Protein AF-A0A2S2R2D7-F1 (afdb_monomer)

Sequence (102 aa):
MESMPSEKNKTILIIKGYKFRFHKMLQGEVQRWTCCKNSCKCYFKLFSDNVMLKNCNEHNHEKCDEKILNRQKISNAVKRKAVDDVSIRSSTIFTGTNKKLQ

Structure (mmCIF, N/CA/C/O backbone):
data_AF-A0A2S2R2D7-F1
#
_entry.id   AF-A0A2S2R2D7-F1
#
loop_
_atom_site.group_PDB
_atom_site.id
_atom_site.type_symbol
_atom_site.label_atom_id
_atom_site.label_alt_id
_atom_site.label_comp_id
_atom_site.label_asym_id
_atom_site.label_entity_id
_atom_site.label_seq_id
_atom_site.pdbx_PDB_ins_code
_atom_site.Cartn_x
_atom_site.Cartn_y
_atom_site.Cartn_z
_atom_site.occupancy
_atom_site.B_iso_or_equiv
_atom_site.auth_seq_id
_atom_site.auth_comp_id
_atom_site.auth_asym_id
_atom_site.auth_atom_id
_atom_site.pdbx_PDB_model_num
ATOM 1 N N . MET A 1 1 ? -6.502 3.434 -7.726 1.00 68.25 1 MET A N 1
ATOM 2 C CA . MET A 1 1 ? -5.485 2.938 -6.773 1.00 68.25 1 MET A CA 1
ATOM 3 C C . MET A 1 1 ? -5.599 1.432 -6.781 1.00 68.25 1 MET A C 1
ATOM 5 O O . MET A 1 1 ? -6.704 0.943 -6.595 1.00 68.25 1 MET A O 1
ATOM 9 N N . GLU A 1 2 ? -4.530 0.706 -7.082 1.00 82.81 2 GLU A N 1
ATOM 10 C CA . GLU A 1 2 ? -4.608 -0.754 -7.063 1.00 82.81 2 GLU A CA 1
ATOM 11 C C . GLU A 1 2 ? -4.251 -1.266 -5.670 1.00 82.81 2 GLU A C 1
ATOM 13 O O . GLU A 1 2 ? -3.310 -0.775 -5.039 1.00 82.81 2 GLU A O 1
ATOM 18 N N . SER A 1 3 ? -4.988 -2.261 -5.193 1.00 85.31 3 SER A N 1
ATOM 19 C CA . SER A 1 3 ? -4.659 -2.988 -3.976 1.00 85.31 3 SER A CA 1
ATOM 20 C C . SER A 1 3 ? -4.377 -4.446 -4.317 1.00 85.31 3 SER A C 1
ATOM 22 O O . SER A 1 3 ? -4.946 -5.022 -5.243 1.00 85.31 3 SER A O 1
ATOM 24 N N . MET A 1 4 ? -3.450 -5.047 -3.583 1.00 85.44 4 MET A N 1
ATOM 25 C CA . MET A 1 4 ? -3.248 -6.484 -3.596 1.00 85.44 4 MET A CA 1
ATOM 26 C C . MET A 1 4 ? -3.055 -6.973 -2.166 1.00 85.44 4 MET A C 1
ATOM 28 O O . MET A 1 4 ? -2.420 -6.303 -1.353 1.00 85.44 4 MET A O 1
ATOM 32 N N . PRO A 1 5 ? -3.556 -8.153 -1.825 1.00 83.38 5 PRO A N 1
ATOM 33 C CA . PRO A 1 5 ? -3.282 -8.738 -0.528 1.00 83.38 5 PRO A CA 1
ATOM 34 C C . PRO A 1 5 ? -1.877 -9.360 -0.500 1.00 83.38 5 PRO A C 1
ATOM 36 O O . PRO A 1 5 ? -1.397 -9.921 -1.484 1.00 83.38 5 PRO A O 1
ATOM 39 N N . SER A 1 6 ? -1.215 -9.255 0.647 1.00 83.50 6 SER A N 1
ATOM 40 C CA . SER A 1 6 ? 0.060 -9.893 0.972 1.00 83.50 6 SER A CA 1
ATOM 41 C C . SER A 1 6 ? -0.107 -11.407 1.151 1.00 83.50 6 SER A C 1
ATOM 43 O O . SER A 1 6 ? -1.226 -11.907 1.259 1.00 83.50 6 SER A O 1
ATOM 45 N N . GLU A 1 7 ? 1.006 -12.134 1.269 1.00 76.25 7 GLU 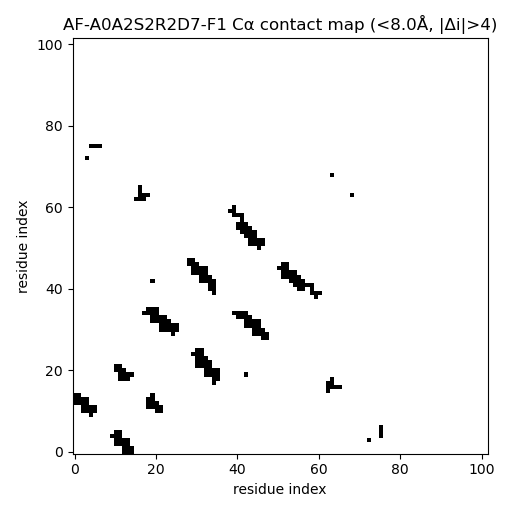A N 1
ATOM 46 C CA . GLU A 1 7 ? 1.010 -13.560 1.631 1.00 76.25 7 GLU A CA 1
ATOM 47 C C . GLU A 1 7 ? 0.328 -13.812 2.981 1.00 76.25 7 GLU A C 1
ATOM 49 O O . GLU A 1 7 ? -0.357 -14.810 3.153 1.00 76.25 7 GLU A O 1
ATOM 54 N N . LYS A 1 8 ? 0.440 -12.861 3.919 1.00 78.19 8 LYS A N 1
ATOM 55 C CA . LYS A 1 8 ? -0.235 -12.902 5.230 1.00 78.19 8 LYS A CA 1
ATOM 56 C C . LYS A 1 8 ? -1.636 -12.276 5.213 1.00 78.19 8 LYS A C 1
ATOM 58 O O . LYS A 1 8 ? -2.097 -11.788 6.239 1.00 78.19 8 LYS A O 1
ATOM 63 N N . ASN A 1 9 ? -2.258 -12.171 4.040 1.00 76.38 9 ASN A N 1
ATOM 64 C CA . ASN A 1 9 ? -3.581 -11.573 3.830 1.00 76.38 9 ASN A CA 1
ATOM 65 C C . ASN A 1 9 ? -3.736 -10.097 4.259 1.00 76.38 9 ASN A C 1
ATOM 67 O O . ASN A 1 9 ? -4.845 -9.594 4.392 1.00 76.38 9 ASN A O 1
ATOM 71 N N . LYS A 1 10 ? -2.627 -9.370 4.437 1.00 84.81 10 LYS A N 1
ATOM 72 C CA . LYS A 1 10 ? -2.636 -7.925 4.722 1.00 84.81 10 LYS A CA 1
ATOM 73 C C . LYS A 1 10 ? -2.712 -7.117 3.431 1.00 84.81 10 LYS A C 1
ATOM 75 O O . LYS A 1 10 ? -1.963 -7.406 2.503 1.00 84.81 10 LYS A O 1
ATOM 80 N N . THR A 1 11 ? -3.534 -6.077 3.378 1.00 88.81 11 THR A N 1
ATOM 81 C CA . THR A 1 11 ? -3.651 -5.212 2.195 1.00 88.81 11 THR A CA 1
ATOM 82 C C . THR A 1 11 ? -2.351 -4.452 1.912 1.00 88.81 11 THR A C 1
ATOM 84 O O . THR A 1 11 ? -1.758 -3.840 2.803 1.00 88.81 11 THR A O 1
ATOM 87 N N . ILE A 1 12 ? -1.912 -4.487 0.656 1.00 90.75 12 ILE A N 1
ATOM 88 C CA . ILE A 1 12 ? -0.798 -3.716 0.101 1.00 90.75 12 ILE A CA 1
ATOM 89 C C . ILE A 1 12 ? -1.369 -2.813 -0.988 1.00 90.75 12 ILE A C 1
ATOM 91 O O . ILE A 1 12 ? -2.091 -3.276 -1.866 1.00 90.75 12 ILE A O 1
ATOM 95 N N . LEU A 1 13 ? -1.016 -1.534 -0.955 1.00 89.69 13 LEU A N 1
ATOM 96 C CA . LEU A 1 13 ? -1.412 -0.565 -1.973 1.00 89.69 13 LEU A CA 1
ATOM 97 C C . LEU A 1 13 ? -0.281 -0.367 -2.978 1.00 89.69 13 LEU A C 1
ATOM 99 O O . LEU A 1 13 ? 0.887 -0.264 -2.596 1.00 89.69 13 LEU A O 1
ATOM 103 N N . ILE A 1 14 ? -0.631 -0.315 -4.260 1.00 88.19 14 ILE A N 1
ATOM 104 C CA . ILE A 1 14 ? 0.291 -0.048 -5.362 1.00 88.19 14 ILE A CA 1
ATOM 105 C C . ILE A 1 14 ? -0.029 1.339 -5.915 1.00 88.19 14 ILE A C 1
ATOM 107 O O . ILE A 1 14 ? -1.121 1.597 -6.425 1.00 88.19 14 ILE A O 1
ATOM 111 N N . ILE A 1 15 ? 0.940 2.246 -5.806 1.00 85.69 15 ILE A N 1
ATOM 112 C CA . ILE A 1 15 ? 0.815 3.630 -6.271 1.00 85.69 15 ILE A CA 1
ATOM 113 C C . ILE A 1 15 ? 2.032 3.947 -7.126 1.00 85.69 15 ILE A C 1
ATOM 115 O O . ILE A 1 15 ? 3.158 3.921 -6.632 1.00 85.69 15 ILE A O 1
ATOM 119 N N . LYS A 1 16 ? 1.815 4.258 -8.410 1.00 82.88 16 LYS A N 1
ATOM 120 C CA . LYS A 1 16 ? 2.885 4.622 -9.360 1.00 82.88 16 LYS A CA 1
ATOM 121 C C . LYS A 1 16 ? 4.042 3.597 -9.412 1.00 82.88 16 LYS A C 1
ATOM 123 O O . LYS A 1 16 ? 5.198 3.986 -9.559 1.00 82.88 16 LYS A O 1
ATOM 128 N N . GLY A 1 17 ? 3.738 2.304 -9.251 1.00 83.50 17 GLY A N 1
ATOM 129 C CA . GLY A 1 17 ? 4.726 1.211 -9.246 1.00 83.50 17 GLY A CA 1
ATOM 130 C C . GLY A 1 17 ? 5.417 0.952 -7.898 1.00 83.50 17 GLY A C 1
ATOM 131 O O . GLY A 1 17 ? 6.273 0.072 -7.799 1.00 83.50 17 GLY A O 1
ATOM 132 N N . TYR A 1 18 ? 5.042 1.677 -6.840 1.00 88.06 18 TYR A N 1
ATOM 133 C CA . TYR A 1 18 ? 5.567 1.487 -5.489 1.00 88.06 18 TYR A CA 1
ATOM 134 C C . TYR A 1 18 ? 4.565 0.771 -4.591 1.00 88.06 18 TYR A C 1
ATOM 136 O O . TYR A 1 18 ? 3.369 1.062 -4.613 1.00 88.06 18 TYR A O 1
ATOM 144 N N . LYS A 1 19 ? 5.074 -0.149 -3.766 1.00 89.88 19 LYS A N 1
ATOM 145 C CA . LYS A 1 19 ? 4.285 -0.906 -2.791 1.00 89.88 19 LYS A CA 1
ATOM 146 C C . LYS A 1 19 ? 4.282 -0.211 -1.439 1.00 89.88 19 LYS A C 1
ATOM 148 O O . LYS A 1 19 ? 5.347 0.103 -0.899 1.00 89.88 19 LYS A O 1
ATOM 153 N N . PHE A 1 20 ? 3.095 -0.067 -0.872 1.00 90.19 20 PHE A N 1
ATOM 154 C CA . PHE A 1 20 ? 2.877 0.497 0.448 1.00 90.19 20 PHE A CA 1
ATOM 155 C C . PHE A 1 20 ? 2.108 -0.472 1.332 1.00 90.19 20 PHE A C 1
ATOM 157 O O . PHE A 1 20 ? 1.133 -1.091 0.908 1.00 90.19 20 PHE A O 1
ATOM 164 N N . ARG A 1 21 ? 2.544 -0.575 2.582 1.00 91.56 21 ARG A N 1
ATOM 165 C CA . ARG A 1 21 ? 1.897 -1.364 3.625 1.00 91.56 21 ARG A CA 1
ATOM 166 C C . ARG A 1 21 ? 1.243 -0.446 4.640 1.00 91.56 21 ARG A C 1
ATOM 168 O O . ARG A 1 21 ? 1.755 0.638 4.932 1.00 91.56 21 ARG A O 1
ATOM 175 N N . PHE A 1 22 ? 0.139 -0.912 5.207 1.00 91.69 22 PHE A N 1
ATOM 176 C CA . PHE A 1 22 ? -0.462 -0.254 6.352 1.00 91.69 22 PHE A CA 1
ATOM 177 C C . PHE A 1 22 ? 0.531 -0.270 7.517 1.00 91.69 22 PHE A C 1
ATOM 179 O O . PHE A 1 22 ? 1.111 -1.313 7.833 1.00 91.69 22 PHE A O 1
ATOM 186 N N . HIS A 1 23 ? 0.746 0.893 8.126 1.00 91.62 23 HIS A N 1
ATOM 187 C CA . HIS A 1 23 ? 1.615 1.030 9.287 1.00 91.62 23 HIS A CA 1
ATOM 188 C C . HIS A 1 23 ? 0.795 1.199 10.564 1.00 91.62 23 HIS A C 1
ATOM 190 O O . HIS A 1 23 ? 0.918 0.380 11.469 1.00 91.62 23 HIS A O 1
ATOM 196 N N . LYS A 1 24 ? -0.021 2.259 10.652 1.00 91.50 24 LYS A N 1
ATOM 197 C CA . LYS A 1 24 ? -0.890 2.509 11.812 1.00 91.50 24 LYS A CA 1
ATOM 198 C C . LYS A 1 24 ? -2.018 3.486 11.497 1.00 91.50 24 LYS A C 1
ATOM 200 O O . LYS A 1 24 ? -1.893 4.292 10.574 1.00 91.50 24 LYS A O 1
ATOM 205 N N . MET A 1 25 ? -3.056 3.462 12.326 1.00 91.75 25 MET A N 1
ATOM 206 C CA . MET A 1 25 ? -4.031 4.546 12.422 1.00 91.75 25 MET A CA 1
ATOM 207 C C . MET A 1 25 ? -3.456 5.694 13.255 1.00 91.75 25 MET A C 1
ATOM 209 O O . MET A 1 25 ? -2.762 5.470 14.248 1.00 91.75 25 MET A O 1
ATOM 213 N N . LEU A 1 26 ? -3.694 6.921 12.809 1.00 88.69 26 LEU A N 1
ATOM 214 C CA . LEU A 1 26 ? -3.438 8.154 13.547 1.00 88.69 26 LEU A CA 1
ATOM 215 C C . LEU A 1 26 ? -4.766 8.700 14.091 1.00 88.69 26 LEU A C 1
ATOM 217 O O . LEU A 1 26 ? -5.840 8.213 13.742 1.00 88.69 26 LEU A O 1
ATOM 221 N N . GLN A 1 27 ? -4.678 9.723 14.939 1.00 86.31 27 GLN A N 1
ATOM 222 C CA . GLN A 1 27 ? -5.844 10.435 15.455 1.00 86.31 27 GLN A CA 1
ATOM 223 C C . GLN A 1 27 ? -6.653 11.062 14.306 1.00 86.31 27 GLN A C 1
ATOM 225 O O . GLN A 1 27 ? -6.067 11.539 13.333 1.00 86.31 27 GLN A O 1
ATOM 230 N N . GLY A 1 28 ? -7.984 11.041 14.424 1.00 84.56 28 GLY A N 1
ATOM 231 C CA . GLY A 1 28 ? -8.895 11.549 13.392 1.00 84.56 28 GLY A CA 1
ATOM 232 C C . GLY A 1 28 ? -9.057 10.618 12.187 1.00 84.56 28 GLY A C 1
ATOM 233 O O . GLY A 1 28 ? -9.133 11.101 11.067 1.0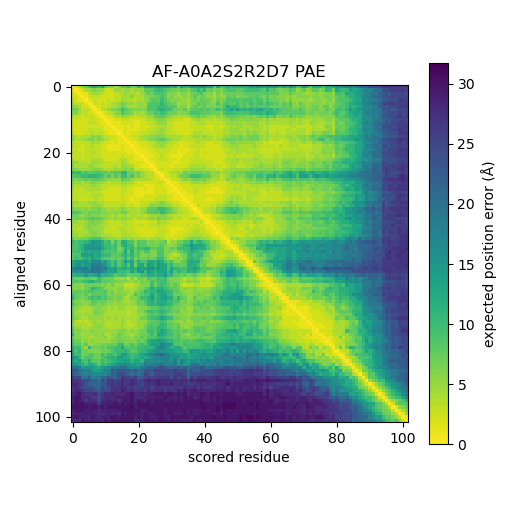0 84.56 28 GLY A O 1
ATOM 234 N N . GLU A 1 29 ? -9.031 9.295 12.403 1.00 85.50 29 GLU A N 1
ATOM 235 C CA . GLU A 1 29 ? -9.260 8.274 11.359 1.00 85.50 29 GLU A CA 1
ATOM 236 C C . GLU A 1 29 ? -8.285 8.331 10.168 1.00 85.50 29 GLU A C 1
ATOM 238 O O . GLU A 1 29 ? -8.543 7.824 9.076 1.00 85.50 29 GLU A O 1
ATOM 243 N N . VAL A 1 30 ? -7.091 8.889 10.383 1.00 89.06 30 VAL A N 1
ATOM 244 C CA . VAL A 1 30 ? -6.084 9.021 9.326 1.00 89.06 30 VAL A CA 1
ATOM 245 C C . VAL A 1 30 ? -5.184 7.791 9.273 1.00 89.06 30 VAL A C 1
ATOM 247 O O . VAL A 1 30 ? -4.412 7.513 10.195 1.00 89.06 30 VAL A O 1
ATOM 250 N N . GLN A 1 31 ? -5.223 7.041 8.176 1.00 91.56 31 GLN A N 1
ATOM 251 C CA . GLN A 1 31 ? -4.377 5.865 7.978 1.00 91.56 31 GLN A CA 1
ATOM 252 C C . GLN A 1 31 ? -3.000 6.267 7.471 1.00 91.56 31 GLN A C 1
ATOM 254 O O . GLN A 1 31 ? -2.857 6.910 6.433 1.00 91.56 31 GLN A O 1
ATOM 259 N N . ARG A 1 32 ? -1.951 5.836 8.172 1.00 90.94 32 ARG A N 1
ATOM 260 C CA . ARG A 1 32 ? -0.570 6.000 7.722 1.00 90.94 32 ARG A CA 1
ATOM 261 C C . ARG A 1 32 ? -0.098 4.743 7.002 1.00 90.94 32 ARG A C 1
ATOM 263 O O . ARG A 1 32 ?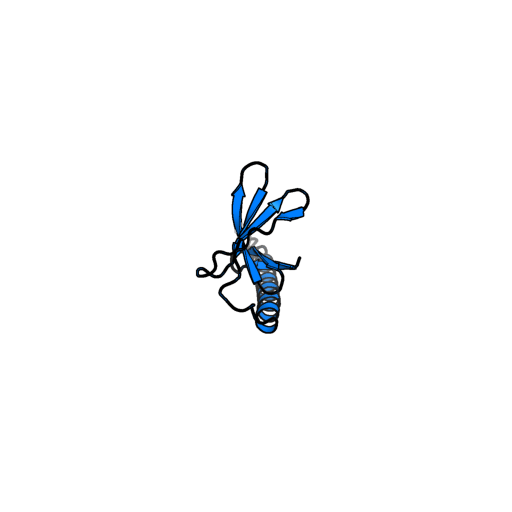 -0.055 3.660 7.590 1.00 90.94 32 ARG A O 1
ATOM 270 N N . TRP A 1 33 ? 0.358 4.929 5.770 1.00 91.81 33 TRP A N 1
ATOM 271 C CA . TRP A 1 33 ? 0.894 3.882 4.906 1.00 91.81 33 TRP A CA 1
ATOM 272 C C . TRP A 1 33 ? 2.362 4.160 4.595 1.00 91.81 33 TRP A C 1
ATOM 274 O O . TRP A 1 33 ? 2.721 5.283 4.246 1.00 91.81 33 TRP A O 1
ATOM 284 N N . THR A 1 34 ? 3.226 3.158 4.732 1.00 91.56 34 THR A N 1
ATOM 285 C CA . THR A 1 34 ? 4.678 3.286 4.520 1.00 91.56 34 THR A CA 1
ATOM 286 C C . THR A 1 34 ? 5.134 2.400 3.377 1.00 91.56 34 THR A C 1
ATOM 288 O O . THR A 1 34 ? 4.500 1.387 3.080 1.00 91.56 34 THR A O 1
ATOM 291 N N . CYS A 1 35 ? 6.221 2.773 2.706 1.00 90.88 35 CYS A N 1
ATOM 292 C CA . CYS A 1 35 ? 6.789 1.923 1.670 1.00 90.88 35 CYS A CA 1
ATOM 293 C C . CYS A 1 35 ? 7.166 0.546 2.244 1.00 90.88 35 CYS A C 1
ATOM 295 O O . CYS A 1 35 ? 7.631 0.424 3.379 1.00 90.88 35 CYS A O 1
ATOM 297 N N . CYS A 1 36 ? 6.972 -0.510 1.455 1.00 88.25 36 CYS A N 1
ATOM 298 C CA . CYS A 1 36 ? 7.342 -1.867 1.856 1.00 88.25 36 CYS A CA 1
ATOM 299 C C . CYS A 1 36 ? 8.863 -2.080 1.948 1.00 88.25 36 CYS A C 1
ATOM 301 O O . CYS A 1 36 ? 9.293 -3.037 2.588 1.00 88.25 36 CYS A O 1
ATOM 303 N N . LYS A 1 37 ? 9.677 -1.236 1.299 1.00 87.69 37 LYS A N 1
ATOM 304 C CA . LYS A 1 37 ? 11.140 -1.341 1.331 1.00 87.69 37 LYS A CA 1
ATOM 305 C C . LYS A 1 37 ? 11.673 -0.684 2.608 1.00 87.69 37 LYS A C 1
ATOM 307 O O . LYS A 1 37 ? 11.479 0.507 2.803 1.00 87.69 37 LYS A O 1
ATOM 312 N N . ASN A 1 38 ? 12.389 -1.434 3.450 1.00 82.44 38 ASN A N 1
ATOM 313 C CA . ASN A 1 38 ? 12.906 -0.922 4.731 1.00 82.44 38 ASN A CA 1
ATOM 314 C C . ASN A 1 38 ? 13.882 0.259 4.588 1.00 82.44 38 ASN A C 1
ATOM 316 O O . ASN A 1 38 ? 13.930 1.111 5.467 1.00 82.44 38 ASN A O 1
ATOM 320 N N . SER A 1 39 ? 14.642 0.329 3.490 1.00 84.12 39 SER A N 1
ATOM 321 C CA . SER A 1 39 ? 15.536 1.460 3.210 1.00 84.12 39 SER A CA 1
ATOM 322 C C . SER A 1 39 ? 14.778 2.735 2.833 1.00 84.12 39 SER A C 1
ATOM 324 O O . SER A 1 39 ? 15.360 3.817 2.835 1.00 84.12 39 SER A O 1
ATOM 326 N N . CYS A 1 40 ? 13.491 2.626 2.504 1.00 86.25 40 CYS A N 1
ATOM 327 C CA . CYS A 1 40 ? 12.679 3.713 1.999 1.00 86.25 40 CYS A CA 1
ATOM 328 C C . CYS A 1 40 ? 11.864 4.359 3.121 1.00 86.25 40 CYS A C 1
ATOM 330 O O . CYS A 1 40 ? 11.035 3.715 3.764 1.00 86.25 40 CYS A O 1
ATOM 332 N N . LYS A 1 41 ? 12.053 5.667 3.319 1.00 84.94 41 LYS A N 1
ATOM 333 C CA . LYS A 1 41 ? 11.306 6.456 4.313 1.00 84.94 41 LYS A CA 1
ATOM 334 C C . LYS A 1 41 ? 10.036 7.096 3.738 1.00 84.94 41 LYS A C 1
ATOM 336 O O . LYS A 1 41 ? 9.412 7.911 4.411 1.00 84.94 41 LYS A O 1
ATOM 341 N N . CYS A 1 42 ? 9.631 6.740 2.517 1.00 88.88 42 CYS A N 1
ATOM 342 C CA . CYS A 1 42 ? 8.405 7.248 1.907 1.00 88.88 42 CYS A CA 1
ATOM 343 C C . CYS A 1 42 ? 7.168 6.751 2.654 1.00 88.88 42 CYS A C 1
ATOM 345 O O . CYS A 1 42 ? 7.014 5.556 2.924 1.00 88.88 42 CYS A O 1
ATOM 347 N N . TYR A 1 43 ? 6.245 7.666 2.923 1.00 89.88 43 TYR A N 1
ATOM 348 C CA . TYR A 1 43 ? 4.937 7.351 3.472 1.00 89.88 43 TYR A CA 1
ATOM 349 C C . TYR A 1 43 ? 3.887 8.316 2.926 1.00 89.88 43 TYR A C 1
ATOM 351 O O . TYR A 1 43 ? 4.209 9.400 2.438 1.00 89.88 43 TYR A O 1
ATOM 359 N N . PHE A 1 44 ? 2.626 7.922 3.025 1.00 89.81 44 PHE A N 1
ATOM 360 C CA . PHE A 1 44 ? 1.489 8.794 2.768 1.00 89.81 44 PHE A CA 1
ATOM 361 C C . PHE A 1 44 ? 0.432 8.602 3.853 1.00 89.81 44 PHE A C 1
ATOM 363 O O . PHE A 1 44 ? 0.462 7.631 4.621 1.00 89.81 44 PHE A O 1
ATOM 370 N N . LYS A 1 45 ? -0.473 9.570 3.938 1.00 90.38 45 LYS A N 1
ATOM 371 C CA . LYS A 1 45 ? -1.634 9.535 4.820 1.00 90.38 45 LYS A CA 1
ATOM 372 C C . LYS A 1 45 ? -2.893 9.421 3.966 1.00 90.38 45 LYS A C 1
ATOM 374 O O . LYS A 1 45 ? -2.998 10.096 2.944 1.00 90.38 45 LYS A O 1
ATOM 379 N N . LEU A 1 46 ? -3.806 8.552 4.371 1.00 88.38 46 LEU A N 1
ATOM 380 C CA . LEU A 1 46 ? -5.109 8.351 3.751 1.00 88.38 46 LEU A CA 1
ATOM 381 C C . LEU A 1 46 ? -6.181 8.752 4.763 1.00 88.38 46 LEU A C 1
ATOM 383 O O . LEU A 1 46 ? -6.164 8.252 5.887 1.00 88.38 46 LEU A O 1
ATOM 387 N N . PHE A 1 47 ? -7.060 9.666 4.375 1.00 87.25 47 PHE A N 1
ATOM 388 C CA . PHE A 1 47 ? -8.192 10.120 5.184 1.00 87.25 47 PHE A CA 1
ATOM 389 C C . PHE A 1 47 ? -9.455 9.313 4.852 1.00 87.25 47 PHE A C 1
ATOM 391 O O . PHE A 1 47 ? -9.518 8.691 3.787 1.00 87.25 47 PHE A O 1
ATOM 398 N N . SER A 1 48 ? -10.455 9.349 5.739 1.0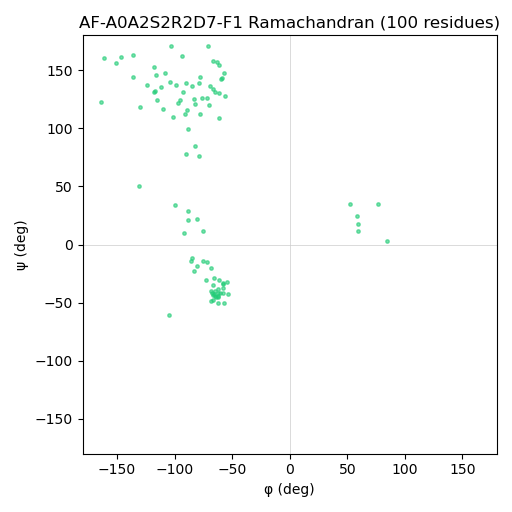0 78.25 48 SER A N 1
ATOM 399 C CA . SER A 1 48 ? -11.759 8.687 5.557 1.00 78.25 48 SER A CA 1
ATOM 400 C C . SER A 1 48 ? -12.447 9.094 4.246 1.00 78.25 48 SER A C 1
ATOM 402 O O . SER A 1 48 ? -13.044 8.257 3.576 1.00 78.25 48 SER A O 1
ATOM 404 N N . ASP A 1 49 ? -12.230 10.332 3.793 1.00 78.38 49 ASP A N 1
ATOM 405 C CA . ASP A 1 49 ? -12.767 10.873 2.534 1.00 78.38 49 ASP A CA 1
ATOM 406 C C . ASP A 1 49 ? -12.046 10.354 1.273 1.00 78.38 49 ASP A C 1
ATOM 408 O O . ASP A 1 49 ? -12.183 10.912 0.186 1.00 78.38 49 ASP A O 1
ATOM 412 N N . ASN A 1 50 ? -11.208 9.318 1.398 1.00 71.44 50 ASN A N 1
ATOM 413 C CA . ASN A 1 50 ? -10.313 8.809 0.351 1.00 71.44 50 ASN A CA 1
ATOM 414 C C . ASN A 1 50 ? -9.294 9.839 -0.176 1.00 71.44 50 ASN A C 1
ATOM 416 O O . ASN A 1 50 ? -8.593 9.586 -1.161 1.00 71.44 50 ASN A O 1
ATOM 420 N N . VAL A 1 51 ? -9.152 10.982 0.499 1.00 74.88 51 VAL A N 1
ATOM 421 C CA . VAL A 1 51 ? -8.139 11.987 0.178 1.00 74.88 51 VAL A CA 1
ATOM 422 C C . VAL A 1 51 ? -6.768 11.456 0.594 1.00 74.88 51 VAL A C 1
ATOM 424 O O . VAL A 1 51 ? -6.548 11.051 1.738 1.00 74.88 51 VAL A O 1
ATOM 427 N N . MET A 1 52 ? -5.825 11.445 -0.349 1.00 76.69 52 MET A N 1
ATOM 428 C CA . MET A 1 52 ? -4.454 10.999 -0.114 1.00 76.69 52 MET A CA 1
ATOM 429 C C . MET A 1 52 ? -3.528 12.205 0.048 1.00 76.69 52 MET A C 1
ATOM 431 O O . MET A 1 52 ? -3.197 12.876 -0.929 1.00 76.69 52 MET A O 1
ATOM 435 N N . LEU A 1 53 ? -3.034 12.439 1.265 1.00 75.06 53 LEU A N 1
ATOM 436 C CA . LEU A 1 53 ? -1.991 13.433 1.505 1.00 75.06 53 LEU A CA 1
ATOM 437 C C . LEU A 1 53 ? -0.614 12.770 1.390 1.00 75.06 53 LEU A C 1
ATOM 439 O O . LEU A 1 53 ? -0.222 11.906 2.187 1.00 75.06 53 LEU A O 1
ATOM 443 N N . LYS A 1 54 ? 0.124 13.164 0.353 1.00 68.75 54 LYS A N 1
ATOM 444 C CA . LYS A 1 54 ? 1.444 12.623 0.032 1.00 68.75 54 LYS A CA 1
ATOM 445 C C . LYS A 1 54 ? 2.530 13.412 0.770 1.00 68.75 54 LYS A C 1
ATOM 447 O O . LYS A 1 54 ? 2.971 14.444 0.290 1.00 68.75 54 LYS A O 1
ATOM 452 N N . ASN A 1 55 ? 3.018 12.888 1.893 1.00 68.25 55 ASN A N 1
ATOM 453 C CA . ASN A 1 55 ? 4.194 13.418 2.605 1.00 68.25 55 ASN A CA 1
ATOM 454 C C . ASN A 1 55 ? 5.467 12.614 2.286 1.00 68.25 55 ASN A C 1
ATOM 456 O O . ASN A 1 55 ? 6.304 12.390 3.162 1.00 68.25 55 ASN A O 1
ATOM 460 N N . CYS A 1 56 ? 5.606 12.104 1.059 1.00 66.00 56 CYS A N 1
ATOM 461 C CA . CYS A 1 56 ? 6.771 11.294 0.732 1.00 66.00 56 CYS A CA 1
ATOM 462 C C . CYS A 1 56 ? 8.008 12.182 0.533 1.00 66.00 56 CYS A C 1
ATOM 464 O O . CYS A 1 56 ? 8.016 13.051 -0.335 1.00 66.00 56 CYS A O 1
ATOM 466 N N . ASN A 1 57 ? 9.087 11.884 1.256 1.00 65.75 57 ASN A N 1
ATOM 467 C CA . ASN A 1 57 ? 10.427 12.161 0.736 1.00 65.75 57 ASN A CA 1
ATOM 468 C C . ASN A 1 57 ? 10.616 11.305 -0.527 1.00 65.75 57 ASN A C 1
ATOM 470 O O . ASN A 1 57 ? 9.891 10.329 -0.700 1.00 65.75 57 ASN A O 1
ATOM 474 N N . GLU A 1 58 ? 11.498 11.655 -1.449 1.00 76.88 58 GLU A N 1
ATOM 475 C CA . GLU A 1 58 ? 11.679 10.887 -2.689 1.00 76.88 58 GLU A CA 1
ATOM 476 C C . GLU A 1 58 ? 12.026 9.410 -2.422 1.00 76.88 58 GLU A C 1
ATOM 478 O O . GLU A 1 58 ? 12.652 9.064 -1.414 1.00 76.88 58 GLU A O 1
ATOM 483 N N . HIS A 1 59 ? 11.585 8.511 -3.309 1.00 82.56 59 HIS A N 1
ATOM 484 C CA . HIS A 1 59 ? 11.928 7.095 -3.198 1.00 82.56 59 HIS A CA 1
ATOM 485 C C . HIS A 1 59 ? 13.412 6.912 -3.517 1.00 82.56 59 HIS A C 1
ATOM 487 O O . HIS A 1 59 ? 13.839 7.164 -4.635 1.00 82.56 59 HIS A O 1
ATOM 493 N N . ASN A 1 60 ? 14.181 6.388 -2.564 1.00 83.75 60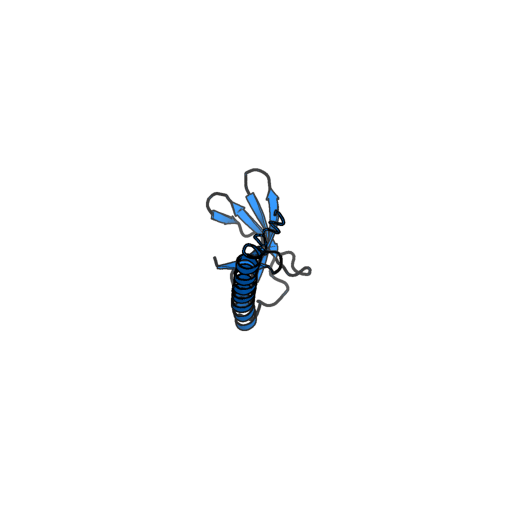 ASN A N 1
ATOM 494 C CA . ASN A 1 60 ? 15.591 6.031 -2.762 1.00 83.75 60 ASN A CA 1
ATOM 495 C C . ASN A 1 60 ? 15.793 4.675 -3.460 1.00 83.75 60 ASN A C 1
ATOM 497 O O . ASN A 1 60 ? 16.816 4.019 -3.276 1.00 83.75 60 ASN A O 1
ATOM 501 N N . HIS A 1 61 ? 14.782 4.202 -4.180 1.00 83.88 61 HIS A N 1
ATOM 502 C CA . HIS A 1 61 ? 14.828 2.936 -4.885 1.00 83.88 61 HIS A CA 1
ATOM 503 C C . HIS A 1 61 ? 13.934 2.982 -6.117 1.00 83.88 61 HIS A C 1
ATOM 505 O O . HIS A 1 61 ? 12.955 3.733 -6.189 1.00 83.88 61 HIS A O 1
ATOM 511 N N . GLU A 1 62 ? 14.257 2.116 -7.064 1.00 83.38 62 GLU A N 1
ATOM 512 C CA . GLU A 1 62 ? 13.481 1.951 -8.279 1.00 83.38 62 GLU A CA 1
ATOM 513 C C . GLU A 1 62 ? 12.092 1.370 -7.991 1.00 83.38 62 GLU A C 1
ATOM 515 O O . GLU A 1 62 ? 11.823 0.753 -6.946 1.00 83.38 62 GLU A O 1
ATOM 520 N N . LYS A 1 63 ? 11.185 1.608 -8.937 1.00 84.62 63 LYS A N 1
ATOM 521 C CA . LYS A 1 63 ? 9.840 1.031 -8.930 1.00 84.62 63 LYS A CA 1
ATOM 522 C C . LYS A 1 63 ? 9.937 -0.491 -9.001 1.00 84.62 63 LYS A C 1
ATOM 524 O O . LYS A 1 63 ? 10.903 -1.041 -9.521 1.00 84.62 63 LYS A O 1
ATOM 529 N N . CYS A 1 64 ? 8.925 -1.187 -8.489 1.00 81.69 64 CYS A N 1
ATOM 530 C CA . CYS A 1 64 ? 8.843 -2.616 -8.762 1.00 81.69 64 CYS A CA 1
ATOM 531 C C . CYS A 1 64 ? 8.512 -2.839 -10.237 1.00 81.69 64 CYS A C 1
ATOM 533 O O . CYS A 1 64 ? 7.605 -2.193 -10.757 1.00 81.69 64 CYS A O 1
ATOM 535 N N . ASP A 1 65 ? 9.203 -3.795 -10.858 1.00 84.44 65 ASP A N 1
ATOM 536 C CA . ASP A 1 65 ? 8.869 -4.271 -12.196 1.00 84.44 65 ASP A CA 1
ATOM 537 C C . ASP A 1 65 ? 7.409 -4.753 -12.225 1.00 84.44 65 ASP A C 1
ATOM 539 O O . ASP A 1 65 ? 6.971 -5.561 -11.392 1.00 84.44 65 ASP A O 1
ATOM 543 N N . GLU A 1 66 ? 6.651 -4.237 -13.188 1.00 83.38 66 GLU A N 1
ATOM 544 C CA . GLU A 1 66 ? 5.246 -4.567 -13.401 1.00 83.38 66 GLU A CA 1
ATOM 545 C C . GLU A 1 66 ? 5.047 -6.065 -13.633 1.00 83.38 66 GLU A C 1
ATOM 547 O O . GLU A 1 66 ? 4.074 -6.639 -13.138 1.00 83.38 66 GLU A O 1
ATOM 552 N N . LYS A 1 67 ? 6.001 -6.739 -14.287 1.00 83.00 67 LYS A N 1
ATOM 553 C CA . LYS A 1 67 ? 5.952 -8.194 -14.493 1.00 83.00 67 LYS A CA 1
ATOM 554 C C . LYS A 1 67 ? 5.974 -8.945 -13.164 1.00 83.00 67 LYS A C 1
ATOM 556 O O . LYS A 1 67 ? 5.208 -9.891 -12.967 1.00 83.00 67 LYS A O 1
ATOM 561 N N . ILE A 1 68 ? 6.806 -8.494 -12.224 1.00 83.25 68 ILE A N 1
ATOM 562 C CA . ILE A 1 68 ? 6.905 -9.082 -10.882 1.00 83.25 68 ILE A CA 1
ATOM 563 C C . ILE A 1 68 ? 5.611 -8.828 -10.101 1.00 83.25 68 ILE A C 1
ATOM 565 O O . ILE A 1 68 ? 5.107 -9.740 -9.439 1.00 83.25 68 ILE A O 1
ATOM 569 N N . LEU A 1 69 ? 5.044 -7.621 -10.197 1.00 83.62 69 LEU A N 1
ATOM 570 C CA . LEU A 1 69 ? 3.767 -7.288 -9.558 1.00 83.62 69 LEU A CA 1
ATOM 571 C C . LEU A 1 69 ? 2.618 -8.143 -10.110 1.00 83.62 69 LEU A C 1
ATOM 573 O O . LEU A 1 69 ? 1.853 -8.708 -9.329 1.00 83.62 69 LEU A O 1
ATOM 577 N N . ASN A 1 70 ? 2.533 -8.306 -11.430 1.00 84.19 70 ASN A N 1
ATOM 578 C CA . ASN A 1 70 ? 1.503 -9.116 -12.079 1.00 84.19 70 ASN A CA 1
ATOM 579 C C . ASN A 1 70 ? 1.630 -10.596 -11.712 1.00 84.19 70 ASN A C 1
ATOM 581 O O . ASN A 1 70 ? 0.643 -11.218 -11.315 1.00 84.19 70 ASN A O 1
ATOM 585 N N . ARG A 1 71 ? 2.851 -11.146 -11.719 1.00 85.38 71 ARG A N 1
ATOM 586 C CA . ARG A 1 71 ? 3.104 -12.510 -11.232 1.00 85.38 71 ARG A CA 1
ATOM 587 C C . ARG A 1 71 ? 2.661 -12.68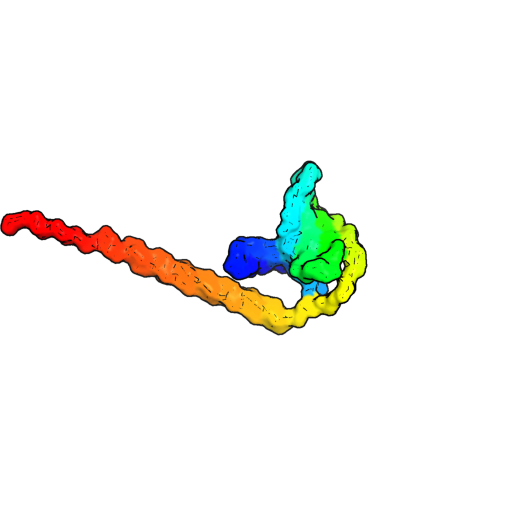0 -9.779 1.00 85.38 71 ARG A C 1
ATOM 589 O O . ARG A 1 71 ? 2.072 -13.704 -9.435 1.00 85.38 71 ARG A O 1
ATOM 596 N N . GLN A 1 72 ? 2.928 -11.691 -8.926 1.00 84.25 72 GLN A N 1
AT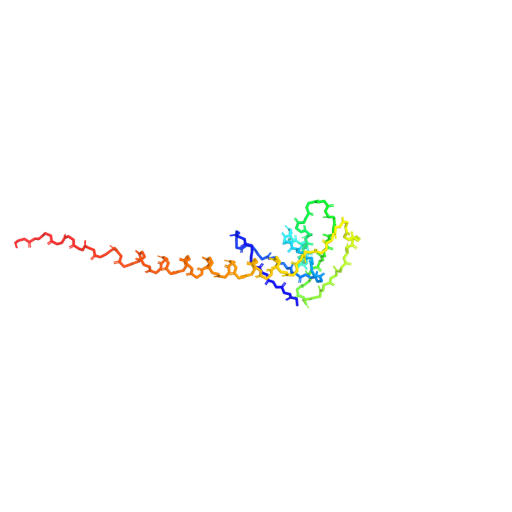OM 597 C CA . GLN A 1 72 ? 2.526 -11.726 -7.521 1.00 84.25 72 GLN A CA 1
ATOM 598 C C . GLN A 1 72 ? 0.998 -11.693 -7.363 1.00 84.25 72 GLN A C 1
ATOM 600 O O . GLN A 1 72 ? 0.464 -12.481 -6.583 1.00 84.25 72 GLN A O 1
ATOM 605 N N . LYS A 1 73 ? 0.291 -10.850 -8.130 1.00 83.19 73 LYS A N 1
ATOM 606 C CA . LYS A 1 73 ? -1.183 -10.818 -8.159 1.00 83.19 73 LYS A CA 1
ATOM 607 C C . LYS A 1 73 ? -1.756 -12.190 -8.531 1.00 83.19 73 LYS A C 1
ATOM 609 O O . LYS A 1 73 ? -2.579 -12.722 -7.787 1.00 83.19 73 LYS A O 1
ATOM 614 N N . ILE A 1 74 ? -1.264 -12.785 -9.619 1.00 83.56 74 ILE A N 1
ATOM 615 C CA . ILE A 1 74 ? -1.716 -14.096 -10.108 1.00 83.56 74 ILE A CA 1
ATOM 616 C C . ILE A 1 74 ? -1.431 -15.187 -9.070 1.00 83.56 74 ILE A C 1
ATOM 618 O O . ILE A 1 74 ? -2.333 -15.930 -8.690 1.00 83.56 74 ILE A O 1
ATOM 622 N N . SER A 1 75 ? -0.202 -15.259 -8.549 1.00 83.00 75 SER A N 1
ATOM 623 C CA . SER A 1 75 ? 0.169 -16.277 -7.557 1.00 83.00 75 SER A CA 1
ATOM 624 C C . SER A 1 75 ? -0.667 -16.170 -6.281 1.00 83.00 75 SER A C 1
ATOM 626 O O . SER A 1 75 ? -1.133 -17.186 -5.769 1.00 83.00 75 SER A O 1
ATOM 628 N N . ASN A 1 76 ? -0.916 -14.953 -5.791 1.00 82.31 76 ASN A N 1
ATOM 629 C CA . ASN A 1 76 ? -1.752 -14.745 -4.612 1.00 82.31 76 ASN A CA 1
ATOM 630 C C . ASN A 1 76 ? -3.217 -15.127 -4.866 1.00 82.31 76 ASN A C 1
ATOM 632 O O . ASN A 1 76 ? -3.865 -15.625 -3.950 1.00 82.31 76 ASN A O 1
ATOM 636 N N . ALA A 1 77 ? -3.742 -14.911 -6.074 1.00 79.88 77 ALA A N 1
ATOM 637 C CA . ALA A 1 77 ? -5.088 -15.347 -6.443 1.00 79.88 77 ALA A CA 1
ATOM 638 C C . ALA A 1 77 ? -5.199 -16.882 -6.480 1.00 79.88 77 ALA A C 1
ATOM 640 O O . ALA A 1 77 ? -6.095 -17.447 -5.857 1.00 79.88 77 ALA A O 1
ATOM 641 N N . VAL A 1 78 ? -4.248 -17.563 -7.131 1.00 79.25 78 VAL A N 1
ATOM 642 C CA . VAL A 1 78 ? -4.230 -19.034 -7.238 1.00 79.25 78 VAL A CA 1
ATOM 643 C C . VAL A 1 78 ? -4.093 -19.697 -5.867 1.00 79.25 78 VAL A C 1
ATOM 645 O O . VAL A 1 78 ? -4.833 -20.630 -5.564 1.00 79.25 78 VAL A O 1
ATOM 648 N N . LYS A 1 79 ? -3.193 -19.193 -5.009 1.00 77.00 79 LYS A N 1
ATOM 649 C CA . LYS A 1 79 ? -3.013 -19.720 -3.646 1.00 77.00 79 LYS A CA 1
ATOM 650 C C . LYS A 1 79 ? -4.304 -19.658 -2.824 1.00 77.00 79 LYS A C 1
ATOM 652 O O . LYS A 1 79 ? -4.557 -20.582 -2.065 1.00 77.00 79 LYS A O 1
ATOM 657 N N . ARG A 1 80 ? -5.123 -18.608 -2.976 1.00 71.12 80 ARG A N 1
ATOM 658 C CA . ARG A 1 80 ? -6.415 -18.518 -2.270 1.00 71.12 80 ARG A CA 1
ATOM 659 C C . ARG A 1 80 ? -7.410 -19.543 -2.768 1.00 71.12 80 ARG A C 1
ATOM 661 O O . ARG A 1 80 ? -7.928 -20.288 -1.954 1.00 71.12 80 ARG A O 1
ATOM 668 N N . LYS A 1 81 ? -7.572 -19.651 -4.089 1.00 72.81 81 LYS A N 1
ATOM 669 C CA . LYS A 1 81 ? -8.467 -20.649 -4.680 1.00 72.81 81 LYS A CA 1
ATOM 670 C C . LYS A 1 81 ? -8.138 -22.064 -4.188 1.00 72.81 81 LYS A C 1
ATOM 672 O O . LYS A 1 81 ? -9.033 -22.796 -3.799 1.00 72.81 81 LYS A O 1
ATOM 677 N N . ALA A 1 82 ? -6.850 -22.403 -4.110 1.00 67.25 82 ALA A N 1
ATOM 678 C CA . ALA A 1 82 ? -6.415 -23.692 -3.577 1.00 67.25 82 ALA A CA 1
ATOM 679 C C . ALA A 1 82 ? -6.740 -23.883 -2.081 1.00 67.25 82 ALA A C 1
ATOM 681 O O . ALA A 1 82 ? -7.130 -24.977 -1.683 1.00 67.25 82 ALA A O 1
ATOM 682 N N . VAL A 1 83 ? -6.578 -22.850 -1.245 1.00 70.50 83 VAL A N 1
ATOM 683 C CA . VAL A 1 83 ? -6.928 -22.916 0.188 1.00 70.50 83 VAL A CA 1
ATOM 684 C C . VAL A 1 83 ? -8.436 -23.069 0.379 1.00 70.50 83 VAL A C 1
ATOM 686 O O . VAL A 1 83 ? -8.862 -23.899 1.181 1.00 70.50 83 VAL A O 1
ATOM 689 N N . ASP A 1 84 ? -9.231 -22.319 -0.381 1.00 65.31 84 ASP A N 1
ATOM 690 C CA . ASP A 1 84 ? -10.690 -22.379 -0.324 1.00 65.31 84 ASP A CA 1
ATOM 691 C C . ASP A 1 84 ? -11.192 -23.769 -0.763 1.00 65.31 84 ASP A C 1
ATOM 693 O O . ASP A 1 84 ? -11.981 -24.392 -0.052 1.00 65.31 84 ASP A O 1
ATOM 697 N N . ASP A 1 85 ? -10.649 -24.321 -1.856 1.00 65.00 85 ASP A N 1
ATOM 698 C CA . ASP A 1 85 ? -10.987 -25.665 -2.352 1.00 65.00 85 ASP A CA 1
ATOM 699 C C . ASP A 1 85 ? -10.628 -26.778 -1.342 1.00 65.00 85 ASP A C 1
ATOM 701 O O . ASP A 1 85 ? -11.387 -27.736 -1.161 1.00 65.00 85 ASP A O 1
ATOM 705 N N . VAL A 1 86 ? -9.494 -26.661 -0.637 1.00 62.94 86 VAL A N 1
ATOM 706 C CA . VAL A 1 86 ? -9.112 -27.606 0.432 1.00 62.94 86 VAL A CA 1
ATOM 707 C C . VAL A 1 86 ? -10.045 -27.484 1.637 1.00 62.94 86 VAL A C 1
ATOM 709 O O . VAL A 1 86 ? -10.442 -28.505 2.205 1.00 62.94 86 VAL A O 1
ATOM 712 N N . SER A 1 87 ? -10.436 -26.262 2.009 1.00 59.16 87 SER A N 1
ATOM 713 C CA . SER A 1 87 ? -11.329 -26.027 3.148 1.00 59.16 87 SER A CA 1
ATOM 714 C C . SER A 1 87 ? -12.736 -26.591 2.930 1.00 59.16 87 SER A C 1
ATOM 716 O O . SER A 1 87 ? -13.389 -26.967 3.904 1.00 59.16 87 SER A O 1
ATOM 718 N N . ILE A 1 88 ? -13.209 -26.680 1.684 1.00 56.41 88 ILE A N 1
ATOM 719 C CA . ILE A 1 88 ? -14.507 -27.294 1.354 1.00 56.41 88 ILE A CA 1
ATOM 720 C C . ILE A 1 88 ? -14.449 -28.824 1.505 1.00 56.41 88 ILE A C 1
ATOM 722 O O . ILE A 1 88 ? -15.442 -29.454 1.863 1.00 56.41 88 ILE A O 1
ATOM 726 N N . ARG A 1 89 ? -13.286 -29.449 1.277 1.00 51.12 89 ARG A N 1
ATOM 727 C CA . ARG A 1 89 ? -13.151 -30.916 1.301 1.00 51.12 89 ARG A CA 1
ATOM 728 C C . ARG A 1 89 ? -13.026 -31.506 2.713 1.00 51.12 89 ARG A C 1
ATOM 730 O O . ARG A 1 89 ? -13.270 -32.698 2.885 1.00 51.12 89 ARG A O 1
ATOM 737 N N . SER A 1 90 ? -12.673 -30.712 3.729 1.00 48.38 90 SER A N 1
ATOM 738 C CA . SER A 1 90 ? -12.543 -31.203 5.113 1.00 48.38 90 SER A CA 1
ATOM 739 C C . SER A 1 90 ? -13.862 -31.258 5.889 1.00 48.38 90 SER A C 1
ATOM 741 O O . SER A 1 90 ? -13.972 -32.020 6.846 1.00 48.38 90 SER A O 1
ATOM 743 N N . SER A 1 91 ? -14.878 -30.483 5.504 1.00 46.94 91 SER A N 1
ATOM 744 C CA . SER A 1 91 ? -16.170 -30.446 6.209 1.00 46.94 91 SER A CA 1
ATOM 745 C C . SER A 1 91 ? -17.055 -31.671 5.939 1.00 46.94 91 SER A C 1
ATOM 747 O O . SER A 1 91 ? -17.982 -31.924 6.701 1.00 46.94 91 SER A O 1
ATOM 749 N N . THR A 1 92 ? -16.751 -32.487 4.923 1.00 45.00 92 THR A N 1
ATOM 750 C CA . THR A 1 92 ? -17.520 -33.708 4.607 1.00 45.00 92 THR A CA 1
ATOM 751 C C . THR A 1 92 ? -17.067 -34.947 5.400 1.00 45.00 92 THR A C 1
ATOM 753 O O . THR A 1 92 ? -17.787 -35.940 5.443 1.00 45.00 92 THR A O 1
ATOM 756 N N . ILE A 1 93 ? -15.901 -34.922 6.060 1.00 54.19 93 ILE A N 1
ATOM 757 C CA . ILE A 1 93 ? -15.294 -36.132 6.660 1.00 54.19 93 ILE A CA 1
ATOM 758 C C . ILE A 1 93 ? -15.838 -36.444 8.076 1.00 54.19 93 ILE A C 1
ATOM 760 O O . ILE A 1 93 ? -15.679 -37.556 8.571 1.00 54.19 93 ILE A O 1
ATOM 764 N N . PHE A 1 94 ? -16.581 -35.536 8.721 1.00 54.41 94 PHE A N 1
ATOM 765 C CA . PHE A 1 94 ? -17.106 -35.737 10.087 1.0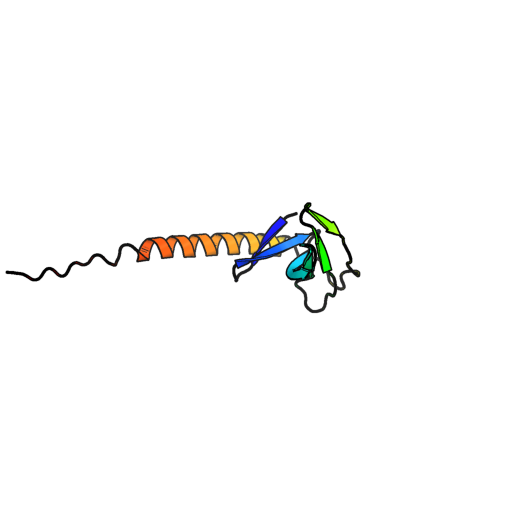0 54.41 94 PHE A CA 1
ATOM 766 C C . PHE A 1 94 ? -18.484 -36.423 10.186 1.00 54.41 94 PHE A C 1
ATOM 768 O O . PHE A 1 94 ? -19.208 -36.205 11.153 1.00 54.41 94 PHE A O 1
ATOM 775 N N . THR A 1 95 ? -18.871 -37.284 9.240 1.00 50.22 95 THR A N 1
ATOM 776 C CA . THR A 1 95 ? -20.102 -38.098 9.382 1.00 50.22 95 THR A CA 1
ATOM 777 C C . THR A 1 95 ? -19.882 -39.584 9.092 1.00 50.22 95 THR A C 1
ATOM 779 O O . THR A 1 95 ? -20.635 -40.225 8.372 1.00 50.22 95 THR A O 1
ATOM 782 N N . GLY A 1 96 ? -18.867 -40.178 9.722 1.00 43.66 96 GLY A N 1
ATOM 783 C CA . GLY A 1 96 ? -18.788 -41.630 9.907 1.00 43.66 96 GLY A CA 1
ATOM 784 C C . GLY A 1 96 ? -19.464 -42.037 11.215 1.00 43.66 96 GLY A C 1
ATOM 785 O O . GLY A 1 96 ? -18.789 -42.245 12.220 1.00 43.66 96 GLY A O 1
ATOM 786 N N . THR A 1 97 ? -20.797 -42.099 11.233 1.00 40.44 97 THR A N 1
ATOM 787 C CA . THR A 1 97 ? -21.562 -42.604 12.382 1.00 40.44 97 THR A CA 1
ATOM 788 C C . THR A 1 97 ? -21.198 -44.066 12.651 1.00 40.44 97 THR A C 1
ATOM 790 O O . THR A 1 97 ? -21.574 -44.972 11.916 1.00 40.44 97 THR A O 1
ATOM 793 N N . ASN A 1 98 ? -20.474 -44.312 13.741 1.00 47.75 98 ASN A N 1
ATOM 794 C CA . ASN A 1 98 ? -20.283 -45.649 14.292 1.00 47.75 98 ASN A CA 1
ATOM 795 C C . ASN A 1 98 ? -21.553 -46.017 15.082 1.00 47.75 98 ASN A C 1
ATOM 797 O O . ASN A 1 98 ? -21.592 -45.921 16.307 1.00 47.75 98 ASN A O 1
ATOM 801 N N . LYS A 1 99 ? -22.637 -46.370 14.379 1.00 42.88 99 LYS A N 1
ATOM 802 C CA . LYS A 1 99 ? -23.786 -47.044 15.000 1.00 42.88 99 LYS A CA 1
ATOM 803 C C . LYS A 1 99 ? -23.467 -48.536 15.102 1.00 42.88 99 LYS A C 1
ATOM 805 O O . LYS A 1 99 ? -23.852 -49.322 14.246 1.00 42.88 99 LYS A O 1
ATOM 810 N N . LYS A 1 100 ? -22.768 -48.919 16.172 1.00 44.94 100 LYS A N 1
ATOM 811 C CA . LYS A 1 100 ? -22.947 -50.246 16.769 1.00 44.94 100 LYS A CA 1
ATOM 812 C C . LYS A 1 100 ? -24.225 -50.193 17.601 1.00 44.94 100 LYS A C 1
ATOM 814 O O . LYS A 1 100 ? -24.225 -49.504 18.615 1.00 44.94 100 LYS A O 1
ATOM 819 N N . LEU A 1 101 ? -25.274 -50.907 17.196 1.00 39.47 101 LEU A N 1
ATOM 820 C CA . LEU A 1 101 ? -26.217 -51.513 18.138 1.00 39.47 101 LEU A CA 1
ATOM 821 C C . LEU A 1 101 ? -27.075 -52.590 17.448 1.00 39.47 101 LEU A C 1
ATOM 823 O O . LEU A 1 101 ? -27.809 -52.262 16.521 1.00 39.47 101 LEU A O 1
ATOM 827 N N . GLN A 1 102 ? -26.979 -53.795 18.026 1.00 36.41 102 GLN A N 1
ATOM 828 C CA . GLN A 1 102 ? -27.781 -55.024 17.886 1.00 36.41 102 GLN A CA 1
ATOM 829 C C . GLN A 1 102 ? -27.671 -55.819 16.583 1.00 36.41 102 GLN A C 1
ATOM 831 O O . GLN A 1 102 ? -28.153 -55.356 15.531 1.00 36.41 102 GLN A O 1
#

InterPro domains:
  IPR007588 Zinc finger, FLYWCH-type [PF04500] (5-61)

Secondary structure (DSSP, 8-state):
-EEEE-TTS-EEEEETTEEEEEEEEETTTEEEEEESSTT---EEEE-TTS-EE--PPPPSSPPPPHHHHHHHHHHHHHHHHHHHHHHHHHTTTT--------

Nearest PDB structures (foldseek):
  4d60-assembly2_C  TM=4.118E-01  e=1.826E+00  Plasmodium falciparum
  8rxx-assembly1_LK  TM=2.891E-01  e=2.718E+00  Leishmania major strain Friedlin

Organism: NCBI:txid143950

pLDDT: mean 77.01, std 14.66, range [36.41, 91.81]

Solvent-accessible surface area (backbone atoms only — not comparable to full-atom values): 6180 Å² total; per-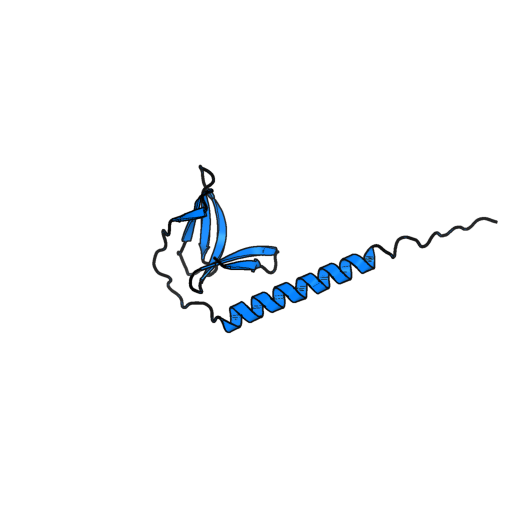residue (Å²): 131,51,73,47,64,43,98,85,69,45,66,28,40,42,55,97,49,38,53,26,30,75,70,49,78,46,85,87,68,26,37,32,31,30,40,67,51,88,92,36,82,26,34,36,37,36,38,85,85,72,49,71,50,78,69,51,55,79,72,85,60,80,63,55,57,63,68,59,52,51,51,48,54,52,50,52,53,53,55,46,54,54,50,55,58,53,59,64,63,60,72,70,69,84,73,77,79,83,79,82,78,137

Mean predicted aligned error: 11.55 Å

Radius of gyration: 20.97 Å; Cα contacts (8 Å, |Δi|>4): 127; chains: 1; bounding box: 43×68×33 Å

Foldseek 3Di:
DDWAADPVRFIWDADPLFIWGFDDADPQRKTKIATPDPVARWIWIAHPVRDIGGPGDDGPDDGHDPVVVVVRRVVSVVVVVVVVVVVVVVVPPPPPDPPDDD